Protein AF-A0A368H1L4-F1 (afdb_monomer)

Mean predicted aligned error: 6.04 Å

InterPro domains:
  IPR000242 Tyrosine-specific protein phosphatase, PTPase domain [PF00102] (6-115)
  IPR000242 Tyrosine-specific protein phosphatase, PTPase domain [PR00700] (16-33)
  IPR000242 Tyrosine-specific protein phosphatase, PTPase domain [PR00700] (54-72)
  IPR000242 Tyrosine-specific protein phosphatase, PTPase domain [PR00700] (85-100)
  IPR000242 Tyrosine-specific protein phosphatase, PTPase domain [PS50055] (1-118)
  IPR000387 Tyrosine-specific protein phosphatases domain [PS50056] (36-109)
  IPR003595 Protein-tyrosine phosphatase, catalytic [SM00404] (17-117)
  IPR016130 Protein-tyrosine phosphatase, active site [PS00383] (57-67)
  IPR029021 Protein-tyrosine phosphatase-like [G3DSA:3.90.190.10] (1-135)
  IPR029021 Protein-tyrosine phosphatase-like [SSF52799] (2-123)
  IPR052782 Oocyte-to-zygote transition regulator [PTHR46163] (8-143)

pLDDT: mean 87.75, std 12.62, range [34.53, 98.38]

Solvent-accessible surface area (backbone atoms only — not comparable to full-atom values): 9274 Å² total; per-residue (Å²): 91,76,46,80,44,79,44,67,53,88,97,47,93,66,68,47,82,44,79,46,77,48,82,81,80,62,50,96,72,80,72,59,98,58,30,64,64,59,55,54,50,52,53,54,57,62,75,67,55,80,91,70,76,84,84,89,74,70,59,89,89,49,20,47,71,31,35,31,54,52,51,38,51,54,48,51,55,31,54,79,68,75,41,88,83,57,67,67,61,52,48,50,55,47,31,76,78,36,73,64,37,43,74,48,67,71,48,54,52,47,31,52,51,26,51,48,49,48,47,48,74,75,41,54,78,84,45,42,66,67,54,46,53,52,52,53,54,49,53,50,50,56,67,73,44,71,76,71,69,80,80,126

Radius of gyration: 17.57 Å; Cα contacts (8 Å, |Δi|>4): 132; chains: 1; bounding box: 38×34×57 Å

Organism: Ancylostoma caninum (NCBI:txid29170)

Secondary structure (DSSP, 8-state):
-EEEEEE--TT-S--EEEEEE----S-SSS--S-THHHHHHHHHHHHT-SS--SPP---SSSSSHHHHHHHHHHHHHHHHTT----HHHHHHHHHHHSTTSS-SHHHHHHHHHHHHHHHHHH-TTTTHHHHHHHHHHHHHHHHH--------

Foldseek 3Di:
DKDWDWADDPPDPDIDIDIDDDDPPADPFAGDPALVSLVVVVVVCVVPPPPPPDDDDADPVCAAPVLLSVLLNVQVVCVVVVHDDDSVVSSVVSCVVPPCRNVDPSSVVNSVRNNLNVCCVPPVPPCVVVSVVVSVVVVVVCVVPPVPGPDD

Structure (mmCIF, N/CA/C/O backbone):
data_AF-A0A368H1L4-F1
#
_entry.id   AF-A0A368H1L4-F1
#
loop_
_atom_site.group_PDB
_atom_site.id
_atom_site.type_symbol
_atom_site.label_atom_id
_atom_site.label_alt_id
_atom_site.label_comp_id
_atom_site.label_asym_id
_atom_site.label_entity_id
_atom_site.label_seq_id
_atom_site.pdbx_PDB_ins_code
_atom_site.Cartn_x
_atom_site.Cartn_y
_atom_site.Cartn_z
_atom_site.occupancy
_atom_site.B_iso_or_equiv
_atom_site.auth_seq_id
_atom_site.auth_comp_id
_atom_site.auth_asym_id
_atom_site.auth_atom_id
_atom_site.pdbx_PDB_model_num
ATOM 1 N N . MET A 1 1 ? 14.457 8.295 -3.040 1.00 86.31 1 MET A N 1
ATOM 2 C CA . MET A 1 1 ? 15.176 8.843 -4.209 1.00 86.31 1 MET A CA 1
ATOM 3 C C . MET A 1 1 ? 14.358 8.592 -5.476 1.00 86.31 1 MET A C 1
ATOM 5 O O . MET A 1 1 ? 13.477 7.739 -5.431 1.00 86.31 1 MET A O 1
ATOM 9 N N . ILE A 1 2 ? 14.567 9.353 -6.552 1.00 90.12 2 ILE A N 1
ATOM 10 C CA . ILE A 1 2 ? 13.979 9.082 -7.877 1.00 90.12 2 ILE A CA 1
ATOM 11 C C . ILE A 1 2 ? 15.143 8.998 -8.858 1.00 90.12 2 ILE A C 1
ATOM 13 O O . ILE A 1 2 ? 16.016 9.860 -8.809 1.00 90.12 2 ILE A O 1
ATOM 17 N N . TYR A 1 3 ? 15.135 7.984 -9.712 1.00 92.69 3 TYR A N 1
ATOM 18 C CA . TYR A 1 3 ? 16.099 7.798 -10.786 1.00 92.69 3 TYR A CA 1
ATOM 19 C C . TYR A 1 3 ? 15.348 7.705 -12.112 1.00 92.69 3 TYR A C 1
ATOM 21 O O . TYR A 1 3 ? 14.257 7.132 -12.168 1.00 92.69 3 TYR A O 1
ATOM 29 N N . THR A 1 4 ? 15.942 8.250 -13.166 1.00 92.62 4 THR A N 1
ATOM 30 C CA . THR A 1 4 ? 15.493 8.054 -14.544 1.00 92.62 4 THR A CA 1
ATOM 31 C C . THR A 1 4 ? 16.543 7.199 -15.230 1.00 92.62 4 THR A C 1
ATOM 33 O O . THR A 1 4 ? 17.720 7.547 -15.210 1.00 92.62 4 THR A O 1
ATOM 36 N N . ILE A 1 5 ? 16.120 6.063 -15.768 1.00 93.06 5 ILE A N 1
ATOM 37 C CA . ILE A 1 5 ? 16.978 5.077 -16.417 1.00 93.06 5 ILE A CA 1
ATOM 38 C C . ILE A 1 5 ? 16.527 4.998 -17.868 1.00 93.06 5 ILE A C 1
ATOM 40 O O . ILE A 1 5 ? 15.356 4.744 -18.131 1.00 93.06 5 ILE A O 1
ATOM 44 N N . GLU A 1 6 ? 17.439 5.220 -18.802 1.00 93.31 6 GLU A N 1
ATOM 45 C CA . GLU A 1 6 ? 17.191 4.966 -20.216 1.00 93.31 6 GLU A CA 1
ATOM 46 C C . GLU A 1 6 ? 17.692 3.562 -20.557 1.00 93.31 6 GLU A C 1
ATOM 48 O O . GLU A 1 6 ? 18.854 3.229 -20.329 1.00 93.31 6 GLU A O 1
ATOM 53 N N . LEU A 1 7 ? 16.790 2.719 -21.049 1.00 90.88 7 LEU A N 1
ATOM 54 C CA . LEU A 1 7 ? 17.084 1.368 -21.500 1.00 90.88 7 LEU A CA 1
ATOM 55 C C . LEU A 1 7 ? 17.175 1.376 -23.022 1.00 90.88 7 LEU A C 1
ATOM 57 O O . LEU A 1 7 ? 16.195 1.690 -23.697 1.00 90.88 7 LEU A O 1
ATOM 61 N N . VAL A 1 8 ? 18.330 0.992 -23.555 1.00 92.38 8 VAL A N 1
ATOM 62 C CA . VAL A 1 8 ? 18.566 0.860 -24.997 1.00 92.38 8 VAL A CA 1
ATOM 63 C C . VAL A 1 8 ? 18.736 -0.629 -25.303 1.00 92.38 8 VAL A C 1
ATOM 65 O O . VAL A 1 8 ? 19.772 -1.195 -24.955 1.00 92.38 8 VAL A O 1
ATOM 68 N N . PRO A 1 9 ? 17.719 -1.301 -25.874 1.00 87.50 9 PRO A N 1
ATOM 69 C CA . PRO A 1 9 ? 17.836 -2.705 -26.246 1.00 87.50 9 PRO A CA 1
ATOM 70 C C . PRO A 1 9 ? 18.910 -2.891 -27.320 1.00 87.50 9 PRO A C 1
ATOM 72 O O . PRO A 1 9 ? 18.995 -2.098 -28.260 1.00 87.50 9 PRO A O 1
ATOM 75 N N . GLU A 1 10 ? 19.707 -3.954 -27.209 1.00 90.44 10 GLU A N 1
ATOM 76 C CA . GLU A 1 10 ? 20.707 -4.275 -28.229 1.00 90.44 10 GLU A CA 1
ATOM 77 C C . GLU A 1 10 ? 20.052 -4.435 -29.608 1.00 90.44 10 GLU A C 1
ATOM 79 O O . GLU A 1 10 ? 19.020 -5.090 -29.758 1.00 90.44 10 GLU A O 1
ATOM 84 N N . GLY A 1 11 ? 20.650 -3.805 -30.623 1.00 86.00 11 GLY A N 1
ATOM 85 C CA . GLY A 1 11 ? 20.167 -3.869 -32.005 1.00 86.00 11 GLY A CA 1
ATOM 86 C C . GLY A 1 11 ? 18.899 -3.058 -32.298 1.00 86.00 11 GLY A C 1
ATOM 87 O O . GLY A 1 11 ? 18.357 -3.186 -33.394 1.00 86.00 11 GLY A O 1
ATOM 88 N N . CYS A 1 12 ? 18.424 -2.221 -31.368 1.00 80.06 12 CYS A N 1
ATOM 89 C CA . CYS A 1 12 ? 17.212 -1.422 -31.542 1.00 80.06 12 CYS A CA 1
ATOM 90 C C . CYS A 1 12 ? 17.506 0.080 -31.395 1.00 80.06 12 CYS A C 1
ATOM 92 O O . CYS A 1 12 ? 18.208 0.495 -30.477 1.00 80.06 12 CYS A O 1
ATOM 94 N N . SER A 1 13 ? 16.945 0.916 -32.276 1.00 81.44 13 SER A N 1
ATOM 95 C CA . SER A 1 13 ? 17.087 2.382 -32.197 1.00 81.44 13 SER A CA 1
ATOM 96 C C . SER A 1 13 ? 16.143 3.033 -31.181 1.00 81.44 13 SER A C 1
ATOM 98 O O . SER A 1 13 ? 16.311 4.203 -30.850 1.00 81.44 13 SER A O 1
ATOM 100 N N . ASN A 1 14 ? 15.133 2.297 -30.709 1.00 85.69 14 ASN A N 1
ATOM 101 C CA . ASN A 1 14 ? 14.137 2.810 -29.774 1.00 85.69 14 ASN A CA 1
ATOM 102 C C . ASN A 1 14 ? 14.590 2.570 -28.332 1.00 85.69 14 ASN A C 1
ATOM 104 O O . ASN A 1 14 ? 14.758 1.422 -27.916 1.00 85.69 14 ASN A O 1
ATOM 108 N N . SER A 1 15 ? 14.732 3.646 -27.560 1.00 88.69 15 SER A N 1
ATOM 109 C CA . SER A 1 15 ? 14.990 3.574 -26.125 1.00 88.69 15 SER A CA 1
ATOM 110 C C . SER A 1 15 ? 13.692 3.605 -25.313 1.00 88.69 15 SER A C 1
ATOM 112 O O . SER A 1 15 ? 12.666 4.140 -25.737 1.00 88.69 15 SER A O 1
ATOM 114 N N . HIS A 1 16 ? 13.732 2.998 -24.127 1.00 88.12 16 HIS A N 1
ATOM 115 C CA . HIS A 1 16 ? 12.647 3.032 -23.153 1.00 88.12 16 HIS A CA 1
ATOM 116 C C . HIS A 1 16 ? 13.108 3.792 -21.917 1.00 88.12 16 HIS A C 1
ATOM 118 O O . HIS A 1 16 ? 14.090 3.422 -21.276 1.00 88.12 16 HIS A O 1
ATOM 124 N N . VAL A 1 17 ? 12.372 4.832 -21.541 1.00 89.06 17 VAL A N 1
ATOM 125 C CA . VAL A 1 17 ? 12.666 5.599 -20.330 1.00 89.06 17 VAL A CA 1
ATOM 126 C C . VAL A 1 17 ? 11.883 5.016 -19.158 1.00 89.06 17 VAL A C 1
ATOM 128 O O . VAL A 1 17 ? 10.654 5.040 -19.134 1.00 89.06 17 VAL A O 1
ATOM 131 N N . VAL A 1 18 ? 12.598 4.515 -18.154 1.00 89.62 18 VAL A N 1
ATOM 132 C CA . VAL A 1 18 ? 12.038 3.946 -16.928 1.00 89.62 18 VAL A CA 1
ATOM 133 C C . VAL A 1 18 ? 12.304 4.880 -15.756 1.00 89.62 18 VAL A C 1
ATOM 135 O O . VAL A 1 18 ? 13.443 5.224 -15.442 1.00 89.62 18 VAL A O 1
ATOM 138 N N . LYS A 1 19 ? 11.240 5.263 -15.047 1.00 90.44 19 LYS A N 1
ATOM 139 C CA . LYS A 1 19 ? 11.342 6.030 -13.803 1.00 90.44 19 LYS A CA 1
ATOM 140 C C . LYS A 1 19 ? 11.315 5.088 -12.602 1.00 90.44 19 LYS A C 1
ATOM 142 O O . LYS A 1 19 ? 10.301 4.458 -12.313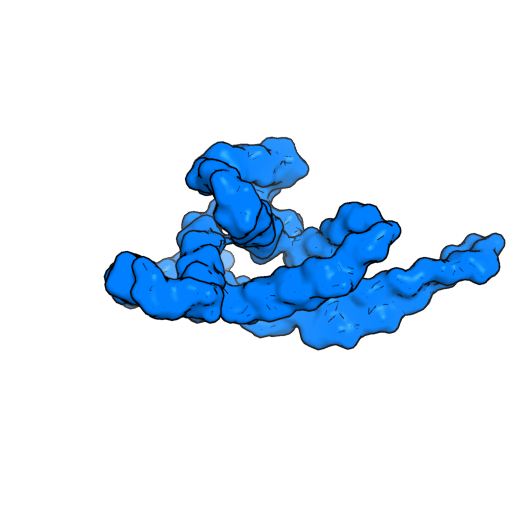 1.00 90.44 19 LYS A O 1
ATOM 147 N N . MET A 1 20 ? 12.417 5.028 -11.862 1.00 91.94 20 MET A N 1
ATOM 148 C CA . MET A 1 20 ? 12.550 4.215 -10.656 1.00 91.94 20 MET A CA 1
ATOM 149 C C . MET A 1 20 ? 12.394 5.083 -9.404 1.00 91.94 20 MET A C 1
ATOM 151 O O . MET A 1 20 ? 13.173 6.005 -9.159 1.00 91.94 20 MET A O 1
ATOM 155 N N . ILE A 1 21 ? 11.402 4.778 -8.564 1.00 92.38 21 ILE A N 1
ATOM 156 C CA . ILE A 1 21 ? 11.168 5.495 -7.304 1.00 92.38 21 ILE A CA 1
ATOM 157 C C . ILE A 1 21 ? 11.576 4.603 -6.132 1.00 92.38 21 ILE A C 1
ATOM 159 O O . ILE A 1 21 ? 10.926 3.607 -5.833 1.00 92.38 21 ILE A O 1
ATOM 163 N N . HIS A 1 22 ? 12.629 5.001 -5.423 1.00 91.75 22 HIS A N 1
ATOM 164 C CA . HIS A 1 22 ? 13.183 4.240 -4.307 1.00 91.75 22 HIS A CA 1
ATOM 165 C C . HIS A 1 22 ? 12.743 4.831 -2.958 1.00 91.75 22 HIS A C 1
ATOM 167 O O . HIS A 1 22 ? 13.101 5.964 -2.607 1.00 91.75 22 HIS A O 1
ATOM 173 N N . MET A 1 23 ? 11.976 4.061 -2.181 1.00 90.75 23 MET A N 1
ATOM 174 C CA . MET A 1 23 ? 11.649 4.369 -0.786 1.00 90.75 23 MET A CA 1
ATOM 175 C C . MET A 1 23 ? 12.713 3.786 0.153 1.00 90.75 23 MET A C 1
ATOM 177 O O . MET A 1 23 ? 12.708 2.597 0.438 1.00 90.75 23 MET A O 1
ATOM 181 N N . THR A 1 24 ? 13.585 4.649 0.671 1.00 89.69 24 THR A N 1
ATOM 182 C CA . THR A 1 24 ? 14.738 4.276 1.513 1.00 89.69 24 THR A CA 1
ATOM 183 C C . THR A 1 24 ? 14.426 4.216 3.009 1.00 89.69 24 THR A C 1
ATOM 185 O O . THR A 1 24 ? 15.216 3.697 3.782 1.00 89.69 24 THR A O 1
ATOM 188 N N . AS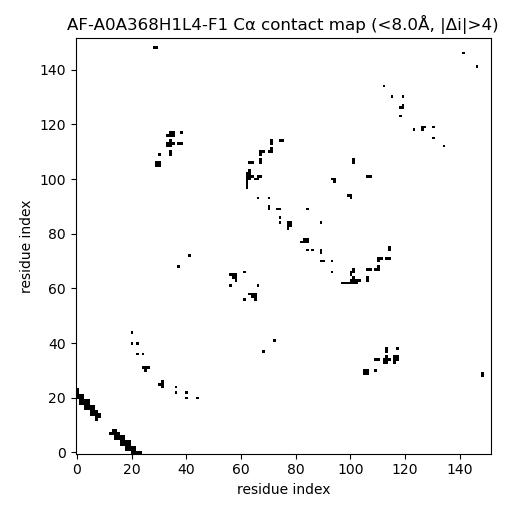N A 1 25 ? 13.281 4.754 3.439 1.00 86.31 25 ASN A N 1
ATOM 189 C CA . ASN A 1 25 ? 12.982 4.975 4.861 1.00 86.31 25 ASN A CA 1
ATOM 190 C C . ASN A 1 25 ? 12.005 3.931 5.431 1.00 86.31 25 ASN A C 1
ATOM 192 O O . ASN A 1 25 ? 11.320 4.202 6.418 1.00 86.31 25 ASN A O 1
ATOM 196 N N . TRP A 1 26 ? 11.867 2.773 4.778 1.00 90.25 26 TRP A N 1
ATOM 197 C CA . TRP A 1 26 ? 11.150 1.647 5.373 1.00 90.25 26 TRP A CA 1
ATOM 198 C C . TRP A 1 26 ? 12.134 0.863 6.248 1.00 90.25 26 TRP A C 1
ATOM 200 O O . TRP A 1 26 ? 13.127 0.386 5.704 1.00 90.25 26 TRP A O 1
ATOM 210 N N . PRO A 1 27 ? 11.886 0.710 7.560 1.00 88.25 27 PRO A N 1
ATOM 211 C CA . PRO A 1 27 ? 12.828 0.042 8.452 1.00 88.25 27 PRO A CA 1
ATOM 212 C C . PRO A 1 27 ? 13.021 -1.433 8.082 1.00 88.25 27 PRO A C 1
ATOM 214 O O . PRO A 1 27 ? 12.082 -2.110 7.658 1.00 88.25 27 PRO A O 1
ATOM 217 N N . ASP A 1 28 ? 14.230 -1.955 8.280 1.00 76.31 28 ASP A N 1
ATOM 218 C CA . ASP A 1 28 ? 14.532 -3.372 8.033 1.00 76.31 28 ASP A CA 1
ATOM 219 C C . ASP A 1 28 ? 13.636 -4.298 8.843 1.00 76.31 28 ASP A C 1
ATOM 221 O O . ASP A 1 28 ? 13.102 -5.277 8.322 1.00 76.31 28 ASP A O 1
ATOM 225 N N . ARG A 1 29 ? 13.387 -3.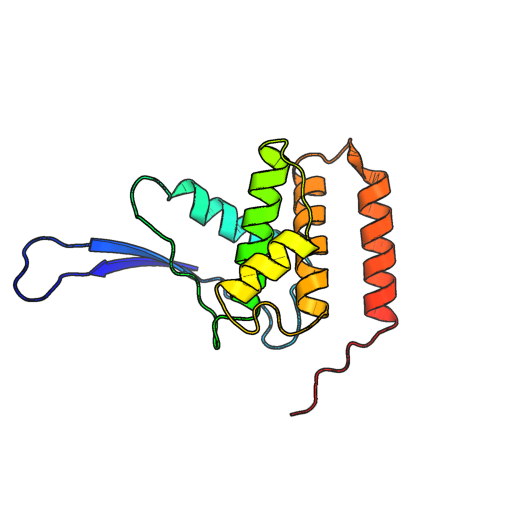897 10.088 1.00 78.38 29 ARG A N 1
ATOM 226 C CA . ARG A 1 29 ? 12.542 -4.587 11.047 1.00 78.38 29 ARG A CA 1
ATOM 227 C C . ARG A 1 29 ? 11.279 -3.773 11.328 1.00 78.38 29 ARG A C 1
ATOM 229 O O . ARG A 1 29 ? 11.353 -2.614 11.730 1.00 78.38 29 ARG A O 1
ATOM 236 N N . GLY A 1 30 ? 10.115 -4.390 11.132 1.00 84.75 30 GLY A N 1
ATOM 237 C CA . GLY A 1 30 ? 8.810 -3.791 11.424 1.00 84.75 30 GLY A CA 1
ATOM 238 C C . GLY A 1 30 ? 8.266 -2.847 10.345 1.00 84.75 30 GLY A C 1
ATOM 239 O O . GLY A 1 30 ? 8.433 -3.057 9.138 1.00 84.75 30 GLY A O 1
ATOM 240 N N . VAL A 1 31 ? 7.537 -1.824 10.794 1.00 89.69 31 VAL A N 1
ATOM 241 C CA . VAL A 1 31 ? 6.767 -0.911 9.937 1.00 89.69 31 VAL A CA 1
ATOM 242 C C . VAL A 1 31 ? 7.076 0.553 10.257 1.00 89.69 31 VAL A C 1
ATOM 244 O O . VAL A 1 31 ? 7.442 0.870 11.389 1.00 89.69 31 VAL A O 1
ATOM 247 N N . PRO A 1 32 ? 6.934 1.476 9.288 1.00 89.62 32 PRO A N 1
ATOM 248 C CA . PRO A 1 32 ? 7.035 2.905 9.560 1.00 89.62 32 PRO A CA 1
ATOM 249 C C . PRO A 1 32 ? 6.028 3.366 10.625 1.00 89.62 32 PRO A C 1
ATOM 251 O O . PRO A 1 32 ? 4.901 2.885 10.677 1.00 89.62 32 PRO A O 1
ATOM 254 N N . GLN A 1 33 ? 6.388 4.385 11.410 1.00 85.06 33 GLN A N 1
ATOM 255 C CA . GLN A 1 33 ? 5.489 4.969 12.422 1.00 85.06 33 GLN A CA 1
ATOM 256 C C . GLN A 1 33 ? 4.252 5.672 11.834 1.00 85.06 33 GLN A C 1
ATOM 258 O O . GLN A 1 33 ? 3.283 5.919 12.541 1.00 85.06 33 GLN A O 1
ATOM 263 N N . SER A 1 34 ? 4.292 6.050 10.552 1.00 86.38 34 SER A N 1
ATOM 264 C CA . SER A 1 34 ? 3.152 6.660 9.859 1.00 86.38 34 SER A CA 1
ATOM 265 C C . SER A 1 34 ? 3.123 6.236 8.397 1.00 86.38 34 SER A C 1
ATOM 267 O O . SER A 1 34 ? 4.176 6.047 7.776 1.00 86.38 34 SER A O 1
ATOM 269 N N . GLY A 1 35 ? 1.928 6.186 7.815 1.00 87.44 35 GLY A N 1
ATOM 270 C CA . GLY A 1 35 ? 1.732 5.886 6.397 1.00 87.44 35 GLY A CA 1
ATOM 271 C C . GLY A 1 35 ? 2.203 7.002 5.465 1.00 87.44 35 GLY A C 1
ATOM 272 O O . GLY A 1 35 ? 2.345 6.788 4.263 1.00 87.44 35 GLY A O 1
ATOM 273 N N . ARG A 1 36 ? 2.506 8.200 5.986 1.00 87.00 36 ARG A N 1
ATOM 274 C CA . ARG A 1 36 ? 2.831 9.411 5.201 1.00 87.00 36 ARG A CA 1
ATOM 275 C C . ARG A 1 36 ? 3.893 9.199 4.117 1.00 87.00 36 ARG A C 1
ATOM 277 O O . ARG A 1 36 ? 3.796 9.802 3.047 1.00 87.00 36 ARG A O 1
ATOM 284 N N . HIS A 1 37 ? 4.900 8.363 4.372 1.00 86.25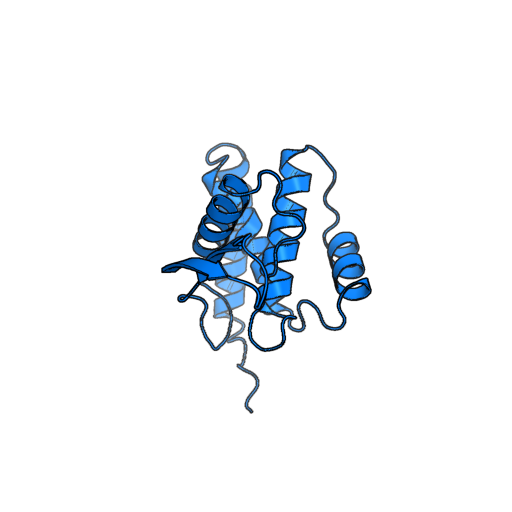 37 HIS A N 1
ATOM 285 C CA . HIS A 1 37 ? 5.930 8.043 3.379 1.00 86.25 37 HIS A CA 1
ATOM 286 C C . HIS A 1 37 ? 5.381 7.213 2.215 1.00 86.25 37 HIS A C 1
ATOM 288 O O . HIS A 1 37 ? 5.647 7.547 1.060 1.00 86.25 37 HIS A O 1
ATOM 294 N N . VAL A 1 38 ? 4.547 6.213 2.504 1.00 88.94 38 VAL A N 1
ATOM 295 C CA . VAL A 1 38 ? 3.842 5.418 1.488 1.00 88.94 38 VAL A CA 1
ATOM 296 C C . VAL A 1 38 ? 2.913 6.308 0.667 1.00 88.94 38 VAL A C 1
ATOM 298 O O . VAL A 1 38 ? 2.916 6.255 -0.557 1.00 88.94 38 VAL A O 1
ATOM 301 N N . LEU A 1 39 ? 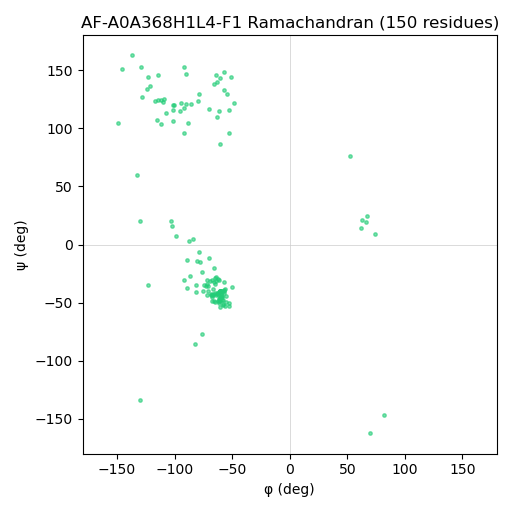2.190 7.225 1.311 1.00 87.12 39 LEU A N 1
ATOM 302 C CA . LEU A 1 39 ? 1.300 8.158 0.610 1.00 87.12 39 LEU A CA 1
ATOM 303 C C . LEU A 1 39 ? 2.060 9.115 -0.321 1.00 87.12 39 LEU A C 1
ATOM 305 O O . LEU A 1 39 ? 1.540 9.549 -1.349 1.00 87.12 39 LEU A O 1
ATOM 309 N N . ARG A 1 40 ? 3.299 9.476 0.031 1.00 88.00 40 ARG A N 1
ATOM 310 C CA . ARG A 1 40 ? 4.183 10.272 -0.831 1.00 88.00 40 ARG A CA 1
ATOM 311 C C . ARG A 1 40 ? 4.667 9.465 -2.033 1.00 88.00 40 ARG A C 1
ATOM 313 O O . ARG A 1 40 ? 4.733 10.022 -3.123 1.00 88.00 40 ARG A O 1
ATOM 320 N N . LEU A 1 41 ? 4.985 8.186 -1.834 1.00 89.31 41 LEU A N 1
ATOM 321 C CA . LEU A 1 41 ? 5.334 7.259 -2.909 1.00 89.31 41 LEU A CA 1
ATOM 322 C C . LEU A 1 41 ? 4.164 7.112 -3.891 1.00 89.31 41 LEU A C 1
ATOM 324 O O . LEU A 1 41 ? 4.335 7.398 -5.071 1.00 89.31 41 LEU A O 1
ATOM 328 N N . LEU A 1 42 ? 2.968 6.772 -3.399 1.00 89.06 42 LEU A N 1
ATOM 329 C CA . LEU A 1 42 ? 1.778 6.572 -4.233 1.00 89.06 42 LEU A CA 1
ATOM 330 C C . LEU A 1 42 ? 1.407 7.820 -5.042 1.00 89.06 42 LEU A C 1
ATOM 332 O O . LEU A 1 42 ? 1.091 7.711 -6.221 1.00 89.06 42 LEU A O 1
ATOM 336 N N . ARG A 1 43 ? 1.517 9.021 -4.456 1.00 86.88 43 ARG A N 1
ATOM 337 C CA . ARG A 1 43 ? 1.293 10.273 -5.201 1.00 86.88 43 ARG A CA 1
ATOM 338 C C . ARG A 1 43 ? 2.236 10.441 -6.391 1.00 86.88 43 ARG A C 1
ATOM 340 O O . ARG A 1 43 ? 1.791 10.900 -7.433 1.00 86.88 43 ARG A O 1
ATOM 347 N N . LYS A 1 44 ? 3.512 10.078 -6.237 1.00 84.88 44 LYS A N 1
ATOM 348 C CA . LYS A 1 44 ? 4.494 10.153 -7.330 1.00 84.88 44 LYS A CA 1
ATOM 349 C C . LYS A 1 44 ? 4.183 9.129 -8.418 1.00 84.88 44 LYS A C 1
ATOM 351 O O . LYS A 1 44 ? 4.167 9.475 -9.586 1.00 84.88 44 LYS A O 1
ATOM 356 N N . VAL A 1 45 ? 3.849 7.906 -8.014 1.00 82.94 45 VAL A N 1
ATOM 357 C CA . VAL A 1 45 ? 3.475 6.823 -8.934 1.00 82.94 45 VAL A CA 1
ATOM 358 C C . VAL A 1 45 ? 2.230 7.176 -9.762 1.00 82.94 45 VAL A C 1
ATOM 360 O O . VAL A 1 45 ? 2.182 6.876 -10.947 1.00 82.94 45 VAL A O 1
ATOM 363 N N . VAL A 1 46 ? 1.219 7.817 -9.161 1.00 77.12 46 VAL A N 1
ATOM 364 C CA . VAL A 1 46 ? -0.019 8.202 -9.866 1.00 77.12 46 VAL A CA 1
ATOM 365 C C . VAL A 1 46 ? 0.183 9.395 -10.804 1.00 77.12 46 VAL A C 1
ATOM 367 O O . VAL A 1 46 ? -0.447 9.434 -11.855 1.00 77.12 46 VAL A O 1
ATOM 370 N N . ALA A 1 47 ? 1.044 10.353 -10.454 1.00 72.75 47 ALA A N 1
ATOM 371 C CA . ALA A 1 47 ? 1.314 11.512 -11.309 1.00 72.75 47 ALA A CA 1
ATOM 372 C C . ALA A 1 47 ? 1.960 11.124 -12.652 1.00 72.75 47 ALA A C 1
ATOM 374 O O . ALA A 1 47 ? 1.746 11.799 -13.650 1.00 72.75 47 ALA A O 1
ATOM 375 N N . ASP A 1 48 ? 2.701 10.016 -12.673 1.00 68.81 48 ASP A N 1
ATOM 376 C CA . ASP A 1 48 ? 3.503 9.570 -13.815 1.00 68.81 48 ASP A CA 1
ATOM 377 C C . ASP A 1 48 ? 2.845 8.423 -14.611 1.00 68.81 48 ASP A C 1
ATOM 379 O O . ASP A 1 48 ? 3.514 7.722 -15.362 1.00 68.81 48 ASP A O 1
ATOM 383 N N . LYS A 1 49 ? 1.542 8.176 -14.416 1.00 66.44 49 LYS A N 1
ATOM 384 C CA . LYS A 1 49 ? 0.874 6.930 -14.840 1.00 66.44 49 LYS A CA 1
ATOM 385 C C . LYS A 1 49 ? 0.329 6.903 -16.276 1.00 66.44 49 LYS A C 1
ATOM 387 O O . LYS A 1 49 ? -0.334 5.927 -16.622 1.00 66.44 49 LYS A O 1
ATOM 392 N N . LEU A 1 50 ? 0.534 7.944 -17.082 1.00 58.31 50 LEU A N 1
ATOM 393 C CA . LEU A 1 50 ? -0.006 7.992 -18.446 1.00 58.31 50 LEU A CA 1
ATOM 394 C C . LEU A 1 50 ? 0.740 6.978 -19.340 1.00 58.31 50 LEU A C 1
ATOM 396 O O . LEU A 1 50 ? 1.949 7.068 -19.511 1.00 58.31 50 LEU A O 1
ATOM 400 N N . ASP A 1 51 ? 0.001 5.982 -19.840 1.00 62.41 51 ASP A N 1
ATOM 401 C CA . ASP A 1 51 ? 0.350 5.049 -20.930 1.00 62.41 51 ASP A CA 1
ATOM 402 C C . ASP A 1 51 ? 1.556 4.095 -20.762 1.00 62.41 51 ASP A C 1
ATOM 404 O O . ASP A 1 51 ? 2.048 3.535 -21.737 1.00 62.41 51 ASP A O 1
ATOM 408 N N . CYS A 1 52 ? 2.001 3.809 -19.531 1.00 69.38 52 CYS A N 1
ATOM 409 C CA . CYS A 1 52 ? 3.216 3.003 -19.281 1.00 69.38 52 CYS A CA 1
ATOM 410 C C . CYS A 1 52 ? 2.991 1.504 -18.952 1.00 69.38 52 CYS A C 1
ATOM 412 O O . CYS A 1 52 ? 3.932 0.814 -18.563 1.00 69.38 52 CYS A O 1
ATOM 414 N N . GLY A 1 53 ? 1.764 0.979 -19.049 1.00 82.31 53 GLY A N 1
ATOM 415 C CA . GLY A 1 53 ? 1.459 -0.407 -18.653 1.00 82.31 53 GLY A CA 1
ATOM 416 C C . GLY A 1 53 ? 1.525 -0.666 -17.129 1.00 82.31 53 GLY A C 1
ATOM 417 O O . GLY A 1 53 ? 1.415 0.269 -16.328 1.00 82.31 53 GLY A O 1
ATOM 418 N N . PRO A 1 54 ? 1.619 -1.937 -16.681 1.00 88.19 54 PRO A N 1
ATOM 419 C CA . PRO A 1 54 ? 1.666 -2.285 -15.259 1.00 88.19 54 PRO A CA 1
ATOM 420 C C . PRO A 1 54 ? 2.932 -1.773 -14.557 1.00 88.19 54 PRO A C 1
ATOM 422 O O . PRO A 1 54 ? 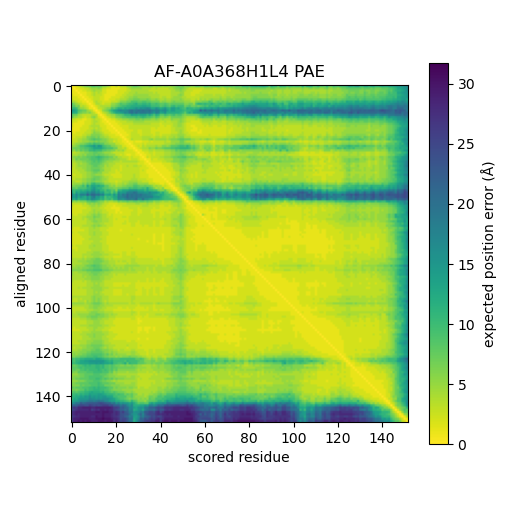4.042 -1.913 -15.059 1.00 88.19 54 PRO A O 1
ATOM 425 N N . ILE A 1 55 ? 2.780 -1.248 -13.339 1.00 90.62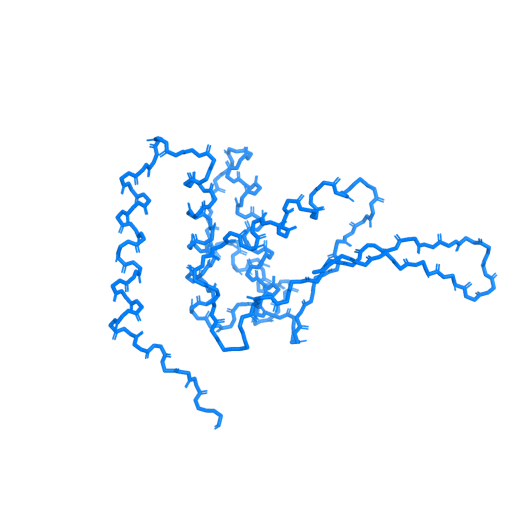 55 ILE A N 1
ATOM 426 C CA . ILE A 1 55 ? 3.916 -0.805 -12.518 1.00 90.62 55 ILE A CA 1
ATOM 427 C C . ILE A 1 55 ? 4.586 -2.006 -11.857 1.00 90.62 55 ILE A C 1
ATOM 429 O O . ILE A 1 55 ? 3.936 -2.776 -11.146 1.00 90.62 55 ILE A O 1
ATOM 433 N N . VAL A 1 56 ? 5.907 -2.095 -11.997 1.00 92.44 56 VAL A N 1
ATOM 434 C CA . VAL A 1 56 ? 6.724 -3.045 -11.240 1.00 92.44 56 VAL A CA 1
ATOM 435 C C . VAL A 1 56 ? 6.973 -2.499 -9.834 1.00 92.44 56 VAL A C 1
ATOM 437 O O . VAL A 1 56 ? 7.514 -1.409 -9.655 1.00 92.44 56 VAL A O 1
ATOM 440 N N . MET A 1 57 ? 6.592 -3.272 -8.817 1.00 93.25 57 MET A N 1
ATOM 441 C CA . MET A 1 57 ? 6.843 -2.955 -7.413 1.00 93.25 57 MET A CA 1
ATOM 442 C C . MET A 1 57 ? 7.502 -4.141 -6.723 1.00 93.25 57 MET A C 1
ATOM 444 O O . MET A 1 57 ? 6.967 -5.246 -6.734 1.00 93.25 57 MET A O 1
ATOM 448 N N . HIS A 1 58 ? 8.634 -3.910 -6.064 1.00 95.50 58 HIS A N 1
ATOM 449 C CA . HIS A 1 58 ? 9.367 -4.968 -5.378 1.00 95.50 58 HIS A CA 1
ATOM 450 C C . HIS A 1 58 ? 9.877 -4.521 -4.002 1.00 95.50 58 HIS A C 1
ATOM 452 O O . HIS A 1 58 ? 9.929 -3.336 -3.674 1.00 95.50 58 HIS A O 1
ATOM 458 N N . CYS A 1 59 ? 10.240 -5.511 -3.191 1.00 92.94 59 CYS A N 1
ATOM 459 C CA . CYS A 1 59 ? 11.055 -5.343 -1.994 1.00 92.94 59 CYS A CA 1
ATOM 460 C C . CYS A 1 59 ? 12.191 -6.377 -2.059 1.00 92.94 59 CYS A C 1
ATOM 462 O O . CYS A 1 59 ? 12.786 -6.518 -3.122 1.00 92.94 59 CYS A O 1
ATOM 464 N N . SER A 1 60 ? 12.478 -7.114 -0.982 1.00 93.06 60 SER A N 1
ATOM 465 C CA . SER A 1 60 ? 13.339 -8.306 -1.054 1.00 93.06 60 SER A CA 1
ATOM 466 C C . SER A 1 60 ? 12.569 -9.496 -1.659 1.00 93.06 60 SER A C 1
ATOM 468 O O . SER A 1 60 ? 12.659 -9.738 -2.854 1.00 93.06 60 SER A O 1
ATOM 470 N N . ALA A 1 61 ? 11.687 -10.156 -0.897 1.00 93.69 61 ALA A N 1
ATOM 471 C CA . ALA A 1 61 ? 10.877 -11.283 -1.397 1.00 93.69 61 ALA A CA 1
ATOM 472 C C . ALA A 1 61 ? 9.640 -10.884 -2.243 1.00 93.69 61 ALA A C 1
ATOM 474 O O . ALA A 1 61 ? 8.923 -11.733 -2.775 1.00 93.69 61 ALA A O 1
ATOM 475 N N . GLY A 1 62 ? 9.331 -9.587 -2.332 1.00 95.94 62 GLY A N 1
ATOM 476 C CA . GLY A 1 62 ? 8.185 -9.079 -3.099 1.00 95.94 62 GLY A CA 1
ATOM 477 C C . GLY A 1 62 ? 6.804 -9.464 -2.547 1.00 95.94 62 GLY A C 1
ATOM 478 O O . GLY A 1 62 ? 5.853 -9.522 -3.320 1.00 95.94 62 GLY A O 1
ATOM 479 N N . ILE A 1 63 ? 6.684 -9.752 -1.243 1.00 97.12 63 ILE A N 1
ATOM 480 C CA . ILE A 1 63 ? 5.412 -10.162 -0.606 1.00 97.12 63 ILE A CA 1
ATOM 481 C C . ILE A 1 63 ? 4.982 -9.266 0.567 1.00 97.12 63 ILE A C 1
ATOM 483 O O . ILE A 1 63 ? 3.795 -9.012 0.744 1.00 97.12 63 ILE A O 1
ATOM 487 N N . GLY A 1 64 ? 5.928 -8.744 1.357 1.00 95.94 64 GLY A N 1
ATOM 488 C CA . GLY A 1 64 ? 5.638 -7.952 2.560 1.00 95.94 64 GLY A CA 1
ATOM 489 C C . GLY A 1 64 ? 5.337 -6.487 2.250 1.00 95.94 64 GLY A C 1
ATOM 490 O O . GLY A 1 64 ? 4.183 -6.105 2.069 1.00 95.94 64 GLY A O 1
ATOM 491 N N . ARG A 1 65 ? 6.392 -5.662 2.151 1.00 95.56 65 ARG A N 1
ATOM 492 C CA . ARG A 1 65 ? 6.283 -4.214 1.870 1.00 95.56 65 ARG A CA 1
ATOM 493 C C . ARG A 1 65 ? 5.538 -3.947 0.556 1.00 95.56 65 ARG A C 1
ATOM 495 O O . ARG A 1 65 ? 4.676 -3.076 0.508 1.00 95.56 65 ARG A O 1
ATOM 502 N N . THR A 1 66 ? 5.831 -4.746 -0.474 1.00 96.38 66 THR A N 1
ATOM 503 C CA . THR A 1 66 ? 5.128 -4.725 -1.766 1.00 96.38 66 THR A CA 1
ATOM 504 C C . THR A 1 66 ? 3.624 -4.932 -1.591 1.00 96.38 66 THR A C 1
ATOM 506 O O . THR A 1 66 ? 2.841 -4.093 -2.030 1.00 96.38 66 THR A O 1
ATOM 509 N N . GLY A 1 67 ? 3.216 -5.998 -0.892 1.00 97.25 67 GLY A N 1
ATOM 510 C CA . GLY A 1 67 ? 1.805 -6.304 -0.658 1.00 97.25 67 GLY A CA 1
ATOM 511 C C . GLY A 1 67 ? 1.081 -5.183 0.087 1.00 97.25 67 GLY A C 1
ATOM 512 O O . GLY A 1 67 ? -0.008 -4.785 -0.322 1.00 97.25 67 GLY A O 1
ATOM 513 N N . CYS A 1 68 ? 1.711 -4.602 1.116 1.00 96.81 68 CYS A N 1
ATOM 514 C CA . CYS A 1 68 ? 1.147 -3.463 1.845 1.00 96.81 68 CYS A CA 1
ATOM 515 C C . CYS A 1 68 ? 0.865 -2.274 0.932 1.00 96.81 68 CYS A C 1
ATOM 517 O O . CYS A 1 68 ? -0.239 -1.738 0.945 1.00 96.81 68 CYS A O 1
ATOM 519 N N . ILE A 1 69 ? 1.856 -1.842 0.149 1.00 96.00 69 ILE A N 1
ATOM 520 C CA . ILE A 1 69 ? 1.722 -0.645 -0.687 1.00 96.00 69 ILE A CA 1
ATOM 521 C C . ILE A 1 69 ? 0.648 -0.865 -1.762 1.00 96.00 69 ILE A C 1
ATOM 523 O O . ILE A 1 69 ? -0.176 0.024 -1.977 1.00 96.00 69 ILE A O 1
ATOM 527 N N . ILE A 1 70 ? 0.607 -2.051 -2.382 1.00 96.50 70 ILE A N 1
ATOM 528 C CA . ILE A 1 70 ? -0.428 -2.414 -3.363 1.00 96.50 70 ILE A CA 1
ATOM 529 C C . ILE A 1 70 ? -1.817 -2.400 -2.716 1.00 96.50 70 ILE A C 1
ATOM 531 O O . ILE A 1 70 ? -2.743 -1.799 -3.260 1.00 96.50 70 ILE A O 1
ATOM 535 N N . MET A 1 71 ? -1.975 -3.022 -1.544 1.00 97.81 71 MET A N 1
ATOM 536 C CA . MET A 1 71 ? -3.263 -3.076 -0.851 1.00 97.81 71 MET A CA 1
ATOM 537 C C . MET A 1 71 ? -3.749 -1.679 -0.440 1.00 97.81 71 MET A C 1
ATOM 539 O O . MET A 1 71 ? -4.920 -1.361 -0.646 1.00 97.81 71 MET A O 1
ATOM 543 N N . ILE A 1 72 ? -2.853 -0.820 0.067 1.00 97.12 72 ILE A N 1
ATOM 544 C CA . ILE A 1 72 ? -3.158 0.586 0.382 1.00 97.12 72 ILE A CA 1
ATOM 545 C C . ILE A 1 72 ? -3.648 1.315 -0.875 1.00 97.12 72 ILE A C 1
ATOM 547 O O . ILE A 1 72 ? -4.680 1.980 -0.828 1.00 97.12 72 ILE A O 1
ATOM 551 N N . ASP A 1 73 ? -2.950 1.173 -2.004 1.00 95.31 73 ASP A N 1
ATOM 552 C CA . ASP A 1 73 ? -3.338 1.806 -3.269 1.00 95.31 73 ASP A CA 1
ATOM 553 C C . ASP A 1 73 ? -4.730 1.353 -3.744 1.00 95.31 73 ASP A C 1
ATOM 555 O O . ASP A 1 73 ? -5.568 2.181 -4.105 1.00 95.31 73 ASP A O 1
ATOM 559 N N . VAL A 1 74 ? -5.018 0.048 -3.685 1.00 95.94 74 VAL A N 1
ATOM 560 C CA . VAL A 1 74 ? -6.337 -0.503 -4.044 1.00 95.94 74 VAL A CA 1
ATOM 561 C C . VAL A 1 74 ? -7.439 0.051 -3.139 1.00 95.94 74 VAL A C 1
ATOM 563 O O . VAL A 1 74 ? -8.481 0.475 -3.648 1.00 95.94 74 VAL A O 1
ATOM 566 N N . ILE A 1 75 ? -7.217 0.075 -1.821 1.00 97.62 75 ILE A N 1
ATOM 567 C CA . ILE A 1 75 ? -8.188 0.592 -0.849 1.00 97.62 75 ILE A CA 1
ATOM 568 C C . ILE A 1 75 ? -8.466 2.069 -1.112 1.00 97.62 75 ILE A C 1
ATOM 570 O O . ILE A 1 75 ? -9.627 2.451 -1.248 1.00 97.62 75 ILE A O 1
ATOM 574 N N . LEU A 1 76 ? -7.425 2.897 -1.237 1.00 94.38 76 LEU A N 1
ATOM 575 C CA . LEU A 1 76 ? -7.589 4.328 -1.481 1.00 94.38 76 LEU A CA 1
ATOM 576 C C . LEU A 1 76 ? -8.332 4.577 -2.800 1.00 94.38 76 LEU A C 1
ATOM 578 O O . LEU A 1 76 ? -9.299 5.335 -2.818 1.00 94.38 76 LEU A O 1
ATOM 582 N N . ARG A 1 77 ? -7.969 3.889 -3.889 1.00 92.56 77 ARG A N 1
ATOM 583 C CA . ARG A 1 77 ? -8.687 4.022 -5.168 1.00 92.56 77 ARG A CA 1
ATOM 584 C C . ARG A 1 77 ? -10.167 3.658 -5.056 1.00 92.56 77 ARG A C 1
ATOM 586 O O . ARG A 1 77 ? -10.993 4.356 -5.634 1.00 92.56 77 ARG A O 1
ATOM 593 N N . ARG A 1 78 ? -10.523 2.604 -4.312 1.00 95.81 78 ARG A N 1
ATOM 594 C CA . ARG A 1 78 ? -11.933 2.245 -4.078 1.00 95.81 78 ARG A CA 1
ATOM 595 C C . ARG A 1 78 ? -12.657 3.288 -3.225 1.00 95.81 78 ARG A C 1
ATOM 597 O O . ARG A 1 78 ? -13.711 3.754 -3.651 1.00 95.81 78 ARG A O 1
ATOM 604 N N . LEU A 1 79 ? -12.073 3.698 -2.094 1.00 93.81 79 LEU A N 1
ATOM 605 C CA . LEU A 1 79 ? -12.659 4.699 -1.192 1.00 93.81 79 LEU A CA 1
ATOM 606 C C . LEU A 1 79 ? -12.981 6.004 -1.926 1.00 93.81 79 LEU A C 1
ATOM 608 O O . LEU A 1 79 ? -14.096 6.508 -1.828 1.00 93.81 79 LEU A O 1
ATOM 612 N N . PHE A 1 80 ? -12.024 6.540 -2.688 1.00 89.81 80 PHE A N 1
ATOM 613 C CA . PHE A 1 80 ? -12.197 7.818 -3.388 1.00 89.81 80 PHE A CA 1
ATOM 614 C C . PHE A 1 80 ? -13.027 7.713 -4.669 1.00 89.81 80 PHE A C 1
ATOM 616 O O . PHE A 1 80 ? -13.528 8.726 -5.144 1.00 89.81 80 PHE A O 1
ATOM 623 N N . ALA A 1 81 ? -13.243 6.502 -5.186 1.00 93.94 81 ALA A N 1
ATOM 624 C CA . ALA A 1 81 ? -14.240 6.238 -6.219 1.00 93.94 81 ALA A CA 1
ATOM 625 C C . ALA A 1 81 ? -15.655 6.015 -5.645 1.00 93.94 81 ALA A C 1
ATOM 627 O O . ALA A 1 81 ? -16.551 5.632 -6.394 1.00 93.94 81 ALA A O 1
ATOM 628 N N . GLY A 1 82 ? -15.857 6.178 -4.330 1.00 94.00 82 GLY A N 1
ATOM 629 C CA . GLY A 1 82 ? -17.141 5.920 -3.671 1.00 94.00 82 GLY A CA 1
ATOM 630 C C . GLY A 1 82 ? -17.553 4.445 -3.679 1.00 94.00 82 GLY A C 1
ATOM 631 O O . GLY A 1 82 ? -18.729 4.135 -3.512 1.00 94.00 82 GLY A O 1
ATOM 632 N N . LYS A 1 83 ? -16.606 3.524 -3.898 1.00 96.19 83 LYS A N 1
ATOM 633 C CA . LYS A 1 83 ? -16.864 2.080 -3.946 1.00 96.19 83 LYS A CA 1
ATOM 634 C C . LYS A 1 83 ? -16.708 1.456 -2.557 1.00 96.19 83 LYS A C 1
ATOM 636 O O . LYS A 1 83 ? -15.830 1.880 -1.800 1.00 96.19 83 LYS A O 1
ATOM 641 N N . PRO A 1 84 ? -17.493 0.413 -2.230 1.00 95.00 84 PRO A N 1
ATOM 642 C CA . PRO A 1 84 ? -17.341 -0.300 -0.970 1.00 95.00 84 PRO A CA 1
ATOM 643 C C . PRO A 1 84 ? -15.945 -0.924 -0.851 1.00 95.00 84 PRO A C 1
ATOM 645 O O . PRO A 1 84 ? -15.358 -1.417 -1.825 1.00 95.00 84 PRO A O 1
ATOM 648 N N . VAL A 1 85 ? -15.416 -0.900 0.371 1.00 96.62 85 VAL A N 1
ATOM 649 C CA . VAL A 1 85 ? -14.126 -1.495 0.720 1.00 96.62 85 VAL A CA 1
ATOM 650 C C . VAL A 1 85 ? -14.348 -2.635 1.694 1.00 96.62 85 VAL A C 1
ATOM 652 O O . VAL A 1 85 ? -14.618 -2.413 2.869 1.00 96.62 85 VAL A O 1
ATOM 655 N N . ASP A 1 86 ? -14.174 -3.849 1.187 1.00 97.44 86 ASP A N 1
ATOM 656 C CA . ASP A 1 86 ? -13.985 -5.048 1.989 1.00 97.44 86 ASP A CA 1
ATOM 657 C C . ASP A 1 86 ? -12.486 -5.378 1.994 1.00 97.44 86 ASP A C 1
ATOM 659 O O . ASP A 1 86 ? -11.914 -5.798 0.985 1.00 97.44 86 ASP A O 1
ATOM 663 N N . MET A 1 87 ? -11.821 -5.130 3.124 1.00 96.81 87 MET A N 1
ATOM 664 C CA . MET A 1 87 ? -10.382 -5.380 3.235 1.00 96.81 87 MET A CA 1
ATOM 665 C C . MET A 1 87 ? -10.043 -6.871 3.181 1.00 96.81 87 MET A C 1
ATOM 667 O O . MET A 1 87 ? -8.982 -7.217 2.667 1.00 96.81 87 MET A O 1
ATOM 671 N N . VAL A 1 88 ? -10.930 -7.749 3.659 1.00 97.56 88 VAL A N 1
ATOM 672 C CA . VAL A 1 88 ? -10.709 -9.201 3.655 1.00 97.56 88 VAL A CA 1
ATOM 673 C C . VAL A 1 88 ? -10.805 -9.734 2.229 1.00 97.56 88 VAL A C 1
ATOM 675 O O . VAL A 1 88 ? -9.952 -10.515 1.811 1.00 97.56 88 VAL A O 1
ATOM 678 N N . GLU A 1 89 ? -11.790 -9.278 1.456 1.00 98.12 89 GLU A N 1
ATOM 679 C CA . GLU A 1 89 ? -11.924 -9.615 0.034 1.00 98.12 89 GLU A CA 1
ATOM 680 C C . GLU A 1 89 ? -10.699 -9.147 -0.768 1.00 98.12 89 GLU A C 1
ATOM 682 O O . GLU A 1 89 ? -10.111 -9.922 -1.526 1.00 98.12 89 GLU A O 1
ATOM 687 N N . ILE A 1 90 ? -10.278 -7.891 -0.578 1.00 98.38 90 ILE A N 1
ATOM 688 C CA . ILE A 1 90 ? -9.096 -7.328 -1.250 1.00 98.38 90 ILE A CA 1
ATOM 689 C C . ILE A 1 90 ? -7.841 -8.125 -0.884 1.00 98.38 90 ILE A C 1
ATOM 691 O O . ILE A 1 90 ? -7.016 -8.415 -1.750 1.00 98.38 90 ILE A O 1
ATOM 695 N N . PHE A 1 91 ? -7.701 -8.497 0.387 1.00 98.38 91 PHE A N 1
ATOM 696 C CA . PHE A 1 91 ? -6.561 -9.258 0.872 1.00 98.38 91 PHE A CA 1
ATOM 697 C C . PHE A 1 91 ? -6.499 -10.676 0.301 1.00 98.38 91 PHE A C 1
ATOM 699 O O . PHE A 1 91 ? -5.433 -11.112 -0.134 1.00 98.38 91 PHE A O 1
ATOM 706 N N . LYS A 1 92 ? -7.639 -11.376 0.248 1.00 98.19 92 LYS A N 1
ATOM 707 C CA . LYS A 1 92 ? -7.749 -12.694 -0.393 1.00 98.19 92 LYS A CA 1
ATOM 708 C C . LYS A 1 92 ? -7.334 -12.618 -1.860 1.00 98.19 92 LYS A C 1
ATOM 710 O O . LYS A 1 92 ? -6.394 -13.299 -2.248 1.00 98.19 92 LYS A O 1
ATOM 715 N N . LYS A 1 93 ? -7.904 -11.675 -2.618 1.00 98.19 93 LYS A N 1
ATOM 716 C CA . LYS A 1 93 ? -7.548 -11.448 -4.030 1.00 98.19 93 LYS A CA 1
ATOM 717 C C . LYS A 1 93 ? -6.062 -11.160 -4.234 1.00 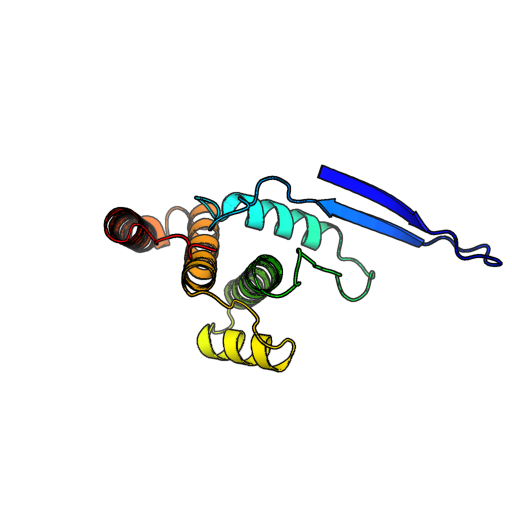98.19 93 LYS A C 1
ATOM 719 O O . LYS A 1 93 ? -5.469 -11.630 -5.201 1.00 98.19 93 LYS A O 1
ATOM 724 N N . LEU A 1 94 ? -5.447 -10.397 -3.328 1.00 98.06 94 LEU A N 1
ATOM 725 C CA . LEU A 1 94 ? -4.008 -10.143 -3.372 1.00 98.06 94 LEU A CA 1
ATOM 726 C C . LEU A 1 94 ? -3.203 -11.442 -3.193 1.00 98.06 94 LEU A C 1
ATOM 728 O O . LEU A 1 94 ? -2.228 -11.662 -3.911 1.00 98.06 94 LEU A O 1
ATOM 732 N N . ARG A 1 95 ? -3.613 -12.313 -2.264 1.00 98.12 95 ARG A N 1
ATOM 733 C CA . ARG A 1 95 ? -2.961 -13.609 -2.026 1.00 98.12 95 ARG A CA 1
ATOM 734 C C . ARG A 1 95 ? -3.211 -14.627 -3.138 1.00 98.12 95 ARG A C 1
ATOM 736 O O . ARG A 1 95 ? -2.304 -15.408 -3.414 1.00 98.12 95 ARG A O 1
ATOM 743 N N . ASP A 1 96 ? -4.358 -14.559 -3.807 1.00 98.31 96 ASP A N 1
ATOM 744 C CA . ASP A 1 96 ? -4.669 -15.387 -4.979 1.00 98.31 96 ASP A CA 1
ATOM 745 C C . ASP A 1 96 ? -3.742 -15.062 -6.163 1.00 98.31 96 ASP A C 1
ATOM 747 O O . ASP A 1 96 ? -3.361 -15.946 -6.923 1.00 98.31 96 ASP A O 1
ATOM 751 N N . GLN A 1 97 ? -3.333 -13.796 -6.308 1.00 97.81 97 GLN A N 1
ATOM 752 C CA . GLN A 1 97 ? -2.416 -13.352 -7.369 1.00 97.81 97 GLN A CA 1
ATOM 753 C C . GLN A 1 97 ? -0.934 -13.498 -6.990 1.00 97.81 97 GLN A C 1
ATOM 755 O O . GLN A 1 97 ? -0.073 -13.627 -7.861 1.00 97.81 97 GLN A O 1
ATOM 760 N N . ARG A 1 98 ? -0.613 -13.455 -5.692 1.00 97.62 98 ARG A N 1
ATOM 761 C CA . ARG A 1 98 ? 0.752 -13.585 -5.169 1.00 97.62 98 ARG A CA 1
ATOM 762 C C . ARG A 1 98 ? 0.713 -14.232 -3.786 1.00 97.62 98 ARG A C 1
ATOM 764 O O . ARG A 1 98 ? 0.413 -13.569 -2.787 1.00 97.62 98 ARG A O 1
ATOM 771 N N . ALA A 1 99 ? 1.087 -15.508 -3.731 1.00 97.25 99 ALA A N 1
ATOM 772 C CA . ALA A 1 99 ? 1.149 -16.280 -2.494 1.00 97.25 99 ALA A CA 1
ATOM 773 C C . ALA A 1 99 ? 1.949 -15.554 -1.397 1.00 97.25 99 ALA A C 1
ATOM 775 O O . ALA A 1 99 ? 2.949 -14.888 -1.673 1.00 97.25 99 ALA A O 1
ATOM 776 N N . GLN A 1 100 ? 1.504 -15.702 -0.146 1.00 96.88 100 GLN A N 1
ATOM 777 C CA . GLN A 1 100 ? 2.139 -15.118 1.046 1.00 96.88 100 GLN A CA 1
ATOM 778 C C . GLN A 1 100 ? 2.189 -13.578 1.081 1.00 96.88 100 GLN A C 1
ATOM 780 O O . GLN A 1 100 ? 2.886 -13.004 1.919 1.00 96.88 100 GLN A O 1
ATOM 785 N N . SER A 1 101 ? 1.433 -12.881 0.224 1.00 97.94 101 SER A N 1
ATOM 786 C CA . SER A 1 101 ? 1.306 -11.421 0.308 1.00 97.94 101 SER A CA 1
ATOM 787 C C . SER A 1 101 ? 0.854 -10.986 1.703 1.00 97.94 101 SER A C 1
ATOM 789 O O . SER A 1 101 ? -0.127 -11.519 2.226 1.00 97.94 101 SER A O 1
ATOM 791 N N . ILE A 1 102 ? 1.576 -10.021 2.286 1.00 97.19 102 ILE A N 1
ATOM 792 C CA . ILE A 1 102 ? 1.427 -9.540 3.672 1.00 97.19 102 ILE A CA 1
ATOM 793 C C . ILE A 1 102 ? 1.471 -10.730 4.655 1.00 97.19 102 ILE A C 1
ATOM 795 O O . ILE A 1 102 ? 0.430 -11.193 5.127 1.00 97.19 102 ILE A O 1
ATOM 799 N N . PRO A 1 103 ? 2.668 -11.288 4.919 1.00 94.94 103 PRO A N 1
ATOM 800 C CA . PRO A 1 103 ? 2.807 -12.537 5.670 1.00 94.94 103 PRO A CA 1
ATOM 801 C C . PRO A 1 103 ? 2.616 -12.370 7.184 1.00 94.94 103 PRO A C 1
ATOM 803 O O . PRO A 1 103 ? 2.249 -13.330 7.849 1.00 94.94 103 PRO A O 1
ATOM 806 N N . VAL A 1 104 ? 2.837 -11.166 7.720 1.00 92.38 104 VAL A N 1
ATOM 807 C CA . VAL A 1 104 ? 2.710 -10.861 9.153 1.00 92.38 104 VAL A CA 1
ATOM 808 C C . VAL A 1 104 ? 1.573 -9.872 9.402 1.00 92.38 104 VAL A C 1
ATOM 810 O O . VAL A 1 104 ? 1.312 -8.975 8.599 1.00 92.38 104 VAL A O 1
ATOM 813 N N . ASP A 1 105 ? 0.906 -10.026 10.533 1.00 91.75 105 ASP A N 1
ATOM 814 C CA . ASP A 1 105 ? -0.226 -9.215 10.980 1.00 91.75 105 ASP A CA 1
ATOM 815 C C . ASP A 1 105 ? 0.110 -7.729 11.148 1.00 91.75 105 ASP A C 1
ATOM 817 O O . ASP A 1 105 ? -0.660 -6.877 10.703 1.00 91.75 105 ASP A O 1
ATOM 821 N N . VAL A 1 106 ? 1.291 -7.391 11.674 1.00 90.38 106 VAL A N 1
ATOM 822 C CA . VAL A 1 106 ? 1.733 -5.994 11.825 1.00 90.38 106 VAL A CA 1
ATOM 823 C C . VAL A 1 106 ? 1.733 -5.238 10.490 1.00 90.38 106 VAL A C 1
ATOM 825 O O . VAL A 1 106 ? 1.424 -4.047 10.438 1.00 90.38 106 VAL A O 1
ATOM 828 N N . LEU A 1 107 ? 2.010 -5.929 9.379 1.00 94.19 107 LEU A N 1
ATOM 829 C CA . LEU A 1 107 ? 1.953 -5.349 8.038 1.00 94.19 107 LEU A CA 1
ATOM 830 C C . LEU A 1 107 ? 0.507 -5.110 7.577 1.00 94.19 107 LEU A C 1
ATOM 832 O O . LEU A 1 107 ? 0.243 -4.104 6.917 1.00 94.19 107 LEU A O 1
ATOM 836 N N . TYR A 1 108 ? -0.429 -5.989 7.941 1.00 95.56 108 TYR A N 1
ATOM 837 C CA . TYR A 1 108 ? -1.856 -5.806 7.670 1.00 95.56 108 TYR A CA 1
ATOM 838 C C . TYR A 1 108 ? -2.430 -4.638 8.485 1.00 95.56 108 TYR A C 1
ATOM 840 O O . TYR A 1 108 ? -3.119 -3.777 7.943 1.00 95.56 108 TYR A O 1
ATOM 848 N N . ILE A 1 109 ? -2.069 -4.532 9.767 1.00 93.12 109 ILE A N 1
ATOM 849 C CA . ILE A 1 109 ? -2.454 -3.397 10.618 1.00 93.12 109 ILE A CA 1
ATOM 850 C C . ILE A 1 109 ? -1.877 -2.090 10.052 1.00 93.12 109 ILE A C 1
ATOM 852 O O . ILE A 1 109 ? -2.575 -1.078 9.973 1.00 93.12 109 ILE A O 1
ATOM 856 N N . PHE A 1 110 ? -0.630 -2.111 9.572 1.00 93.81 110 PHE A N 1
ATOM 857 C CA . PHE A 1 110 ? -0.005 -0.944 8.951 1.00 93.81 110 PHE A CA 1
ATOM 858 C C . PHE A 1 110 ? -0.734 -0.456 7.685 1.00 93.81 110 PHE A C 1
ATOM 860 O O . PHE A 1 110 ? -0.749 0.752 7.419 1.00 93.81 110 PHE A O 1
ATOM 867 N N . VAL A 1 111 ? -1.383 -1.347 6.923 1.00 96.75 111 VAL A N 1
ATOM 868 C CA . VAL A 1 111 ? -2.269 -0.948 5.811 1.00 96.75 111 VAL A CA 1
ATOM 869 C C . VAL A 1 111 ? -3.403 -0.063 6.331 1.00 96.75 111 VAL A C 1
ATOM 871 O O . VAL A 1 111 ? -3.626 1.020 5.787 1.00 96.75 111 VAL A O 1
ATOM 874 N N . VAL A 1 112 ? -4.064 -0.469 7.419 1.00 95.19 112 VAL A N 1
ATOM 875 C CA . VAL A 1 112 ? -5.169 0.287 8.036 1.00 95.19 112 VAL A CA 1
ATOM 876 C C . VAL A 1 112 ? -4.692 1.648 8.543 1.00 95.19 112 VAL A C 1
ATOM 878 O O . VAL A 1 112 ? -5.282 2.676 8.206 1.00 95.19 112 VAL A O 1
ATOM 881 N N . VAL A 1 113 ? -3.577 1.672 9.280 1.00 94.12 113 VAL A N 1
ATOM 882 C CA . VAL A 1 113 ? -2.946 2.907 9.781 1.00 94.12 113 VAL A CA 1
ATOM 883 C C . VAL A 1 113 ? -2.645 3.869 8.633 1.00 94.12 113 VAL A C 1
ATOM 885 O O . VAL A 1 113 ? -2.947 5.059 8.714 1.00 94.12 113 VAL A O 1
ATOM 888 N N . SER A 1 114 ? -2.107 3.357 7.525 1.00 95.50 114 SER A N 1
ATOM 889 C CA . SER A 1 114 ? -1.755 4.175 6.364 1.00 95.50 114 SER A CA 1
ATOM 890 C C . SER A 1 114 ? -2.973 4.775 5.662 1.00 95.50 114 SER A C 1
ATOM 892 O O . SER A 1 114 ? -2.926 5.926 5.220 1.00 95.50 114 SER A O 1
ATOM 894 N N . VAL A 1 115 ? -4.070 4.021 5.571 1.00 95.44 115 VAL A N 1
ATOM 895 C CA . VAL A 1 115 ? -5.340 4.507 5.017 1.00 95.44 115 VAL A CA 1
ATOM 896 C C . VAL A 1 115 ? -5.945 5.583 5.922 1.00 95.44 115 VAL A C 1
ATOM 898 O O . VAL A 1 115 ? -6.375 6.626 5.429 1.00 95.44 115 VAL A O 1
ATOM 901 N N . ILE A 1 116 ? -5.916 5.386 7.242 1.00 94.06 116 ILE A N 1
ATOM 902 C CA . ILE A 1 116 ? -6.409 6.370 8.215 1.00 94.06 116 ILE A CA 1
ATOM 903 C C . ILE A 1 116 ? -5.580 7.654 8.180 1.00 94.06 116 ILE A C 1
ATOM 905 O O . ILE A 1 116 ? -6.155 8.742 8.140 1.00 94.06 116 ILE A O 1
ATOM 909 N N . ASP A 1 117 ? -4.252 7.556 8.110 1.00 93.25 117 ASP A N 1
ATOM 910 C CA . ASP A 1 117 ? -3.378 8.718 7.922 1.00 93.25 117 ASP A CA 1
ATOM 911 C C . ASP A 1 117 ? -3.739 9.503 6.652 1.00 93.25 117 ASP A C 1
ATOM 913 O O . ASP A 1 117 ? -3.725 10.737 6.658 1.00 93.25 117 ASP A O 1
ATOM 917 N N . TYR A 1 118 ? -4.113 8.814 5.568 1.00 92.31 118 TYR A N 1
ATOM 918 C CA . TYR A 1 118 ? -4.562 9.477 4.343 1.00 92.31 118 TYR A CA 1
ATOM 919 C C . TYR A 1 118 ? -5.899 10.193 4.533 1.00 92.31 118 TYR A C 1
ATOM 921 O O . TYR A 1 118 ? -6.041 11.345 4.120 1.00 92.31 118 TYR A O 1
ATOM 929 N N . ILE A 1 119 ? -6.869 9.542 5.181 1.00 91.81 119 ILE A N 1
ATOM 930 C CA . ILE A 1 119 ? -8.174 10.141 5.490 1.00 91.81 119 ILE A CA 1
ATOM 931 C C . ILE A 1 119 ? -7.984 11.392 6.353 1.00 91.81 119 ILE A C 1
ATOM 933 O O . ILE A 1 119 ? -8.552 12.432 6.033 1.00 91.81 119 ILE A O 1
ATOM 937 N N . ARG A 1 120 ? -7.133 11.337 7.384 1.00 91.06 120 ARG A N 1
ATOM 938 C CA . ARG A 1 120 ? -6.799 12.493 8.235 1.00 91.06 120 ARG A CA 1
ATOM 939 C C . ARG A 1 120 ? -6.166 13.629 7.439 1.00 91.06 120 ARG A C 1
ATOM 941 O O . ARG A 1 120 ? -6.492 14.788 7.670 1.00 91.06 120 ARG A O 1
ATOM 948 N N . ALA A 1 121 ? -5.285 13.307 6.493 1.00 88.88 121 ALA A N 1
ATOM 949 C CA . ALA A 1 121 ? -4.626 14.304 5.655 1.00 88.88 121 ALA A CA 1
ATOM 950 C C . ALA A 1 121 ? -5.568 14.948 4.622 1.00 88.88 121 ALA A C 1
ATOM 952 O O . ALA A 1 121 ? -5.395 16.119 4.295 1.00 88.88 121 ALA A O 1
ATOM 953 N N . LYS A 1 122 ? -6.542 14.203 4.081 1.00 89.00 122 LYS A N 1
ATOM 954 C CA . LYS A 1 122 ? -7.473 14.702 3.052 1.00 89.00 122 LYS A CA 1
ATOM 955 C C . LYS A 1 122 ? -8.767 15.287 3.603 1.00 89.00 122 LYS A C 1
ATOM 957 O O . LYS A 1 122 ? -9.330 16.173 2.972 1.00 89.00 122 LYS A O 1
ATOM 962 N N . LEU A 1 123 ? -9.243 14.793 4.742 1.00 89.25 123 LEU A N 1
ATOM 963 C CA . LEU A 1 123 ? -10.529 15.141 5.349 1.00 89.25 123 LEU A CA 1
ATOM 964 C C . LEU A 1 123 ? -10.354 15.444 6.853 1.00 89.25 123 LEU A C 1
ATOM 966 O O . LEU A 1 123 ? -10.961 14.771 7.692 1.00 89.25 123 LEU A O 1
ATOM 970 N N . PRO A 1 124 ? -9.537 16.452 7.216 1.00 84.50 124 PRO A N 1
ATOM 971 C CA . PRO A 1 124 ? -9.086 16.666 8.594 1.00 84.50 124 PRO A CA 1
ATOM 972 C C . PRO A 1 124 ? -10.214 16.971 9.586 1.00 84.50 124 PRO A C 1
ATOM 974 O O . PRO A 1 124 ? -10.100 16.615 10.755 1.00 84.50 124 PRO A O 1
ATOM 977 N N . ALA A 1 125 ? -11.308 17.598 9.141 1.00 89.12 125 ALA A N 1
ATOM 978 C CA . ALA A 1 125 ? -12.438 17.946 10.005 1.00 89.12 125 ALA A CA 1
ATOM 979 C C . ALA A 1 125 ? -13.502 16.836 10.091 1.00 89.12 125 ALA A C 1
ATOM 981 O O . ALA A 1 125 ? -14.056 16.594 11.158 1.00 89.12 125 ALA A O 1
ATOM 982 N N . LYS A 1 126 ? -13.768 16.124 8.986 1.00 88.25 126 LYS A N 1
ATOM 983 C CA . LYS A 1 126 ? -14.944 15.242 8.852 1.00 88.25 126 LYS A CA 1
ATOM 984 C C . LYS A 1 126 ? -14.882 13.987 9.729 1.00 88.25 126 LYS A C 1
ATOM 986 O O . LYS A 1 126 ? -15.916 13.485 10.155 1.00 88.25 126 LYS A O 1
ATOM 991 N N . TYR A 1 127 ? -13.679 13.470 9.982 1.00 90.25 127 TYR A N 1
ATOM 992 C CA . TYR A 1 127 ? -13.475 12.198 10.690 1.00 90.25 127 TYR A CA 1
ATOM 993 C C . TYR A 1 127 ? -12.466 12.299 11.841 1.00 90.25 127 TYR A C 1
ATOM 995 O O . TYR A 1 127 ? -11.906 11.285 12.264 1.00 90.25 127 TYR A O 1
ATOM 1003 N N . LYS A 1 128 ? -12.211 13.514 12.344 1.00 90.12 128 LYS A N 1
ATOM 1004 C CA . LYS A 1 128 ? -11.149 13.793 13.321 1.00 90.12 128 LYS A CA 1
ATOM 1005 C C . LYS A 1 128 ? -11.227 12.889 14.551 1.00 90.12 128 LYS A C 1
ATOM 1007 O O . LYS A 1 128 ? -10.256 12.210 14.853 1.00 90.12 128 LYS A O 1
ATOM 1012 N N . GLU A 1 129 ? -12.380 12.821 15.211 1.00 92.00 129 GLU A N 1
ATOM 1013 C CA . GLU A 1 129 ? -12.544 12.040 16.445 1.00 92.00 129 GLU A CA 1
ATOM 1014 C C . GLU A 1 129 ? -12.370 10.537 16.217 1.00 92.00 129 GLU A C 1
ATOM 1016 O O . GLU A 1 129 ? -11.578 9.895 16.902 1.00 92.00 129 GLU A O 1
ATOM 1021 N N . LYS A 1 130 ? -13.048 9.977 15.204 1.00 90.81 130 LYS A N 1
ATOM 1022 C CA . LYS A 1 130 ? -12.969 8.542 14.880 1.00 90.81 130 LYS A CA 1
ATOM 1023 C C . LYS A 1 130 ? -11.544 8.114 14.539 1.00 90.81 130 LYS A C 1
ATOM 1025 O O . LYS A 1 130 ? -11.070 7.083 15.005 1.00 90.81 130 LYS A O 1
ATOM 1030 N N . THR A 1 131 ? -10.862 8.915 13.723 1.00 92.75 131 THR A N 1
ATOM 1031 C CA . THR A 1 131 ? -9.480 8.630 13.325 1.00 92.75 131 THR A CA 1
ATOM 1032 C C . THR A 1 131 ? -8.503 8.821 14.481 1.00 92.75 131 THR A C 1
ATOM 1034 O O . THR A 1 131 ? -7.563 8.044 14.599 1.00 92.75 131 THR A O 1
ATOM 1037 N N . GLN A 1 132 ? -8.728 9.804 15.357 1.00 92.25 132 GLN A N 1
ATOM 1038 C CA . GLN A 1 132 ? -7.900 10.023 16.540 1.00 92.25 132 GLN A CA 1
ATOM 1039 C C . GLN A 1 132 ? -8.025 8.860 17.528 1.00 92.25 132 GLN A C 1
ATOM 1041 O O . GLN A 1 132 ? -7.007 8.285 17.900 1.00 92.25 132 GLN A O 1
ATOM 1046 N N . ARG A 1 133 ? -9.258 8.440 17.838 1.00 92.81 133 ARG A N 1
ATOM 1047 C CA . ARG A 1 133 ? -9.533 7.280 18.692 1.00 92.81 133 ARG A CA 1
ATOM 1048 C C . ARG A 1 133 ? -8.793 6.030 18.214 1.00 92.81 133 ARG A C 1
ATOM 1050 O O . ARG A 1 133 ? -8.082 5.413 18.997 1.00 92.81 133 ARG A O 1
ATOM 1057 N N . PHE A 1 134 ? -8.899 5.702 16.924 1.00 91.38 134 PHE A N 1
ATOM 1058 C CA . PHE A 1 134 ? -8.181 4.556 16.361 1.00 91.38 134 PHE A CA 1
ATOM 1059 C C . PHE A 1 134 ? -6.662 4.681 16.535 1.00 91.38 134 PHE A C 1
ATOM 1061 O O . PHE A 1 134 ? -5.992 3.717 16.894 1.00 91.38 134 PHE A O 1
ATOM 1068 N N . MET A 1 135 ? -6.097 5.863 16.270 1.00 90.88 135 MET A N 1
ATOM 1069 C CA . MET A 1 135 ? -4.652 6.069 16.387 1.00 90.88 135 MET A CA 1
ATOM 1070 C C . MET A 1 135 ? -4.162 5.948 17.833 1.00 90.88 135 MET A C 1
ATOM 1072 O O . MET A 1 135 ? -3.035 5.504 18.048 1.00 90.88 135 MET A O 1
ATOM 1076 N N . ASP A 1 136 ? -4.979 6.321 18.814 1.00 91.06 136 ASP A N 1
ATOM 1077 C CA . ASP A 1 136 ? -4.640 6.191 20.233 1.00 91.06 136 ASP A CA 1
ATOM 1078 C C . ASP A 1 136 ? -4.752 4.733 20.715 1.00 91.06 136 ASP A C 1
ATOM 1080 O O . ASP A 1 136 ? -3.849 4.242 21.399 1.00 91.06 136 ASP A O 1
ATOM 1084 N N . GLU A 1 137 ? -5.773 3.997 20.263 1.00 88.12 137 GLU A N 1
ATOM 1085 C CA . GLU A 1 137 ? -5.883 2.542 20.460 1.00 88.12 137 GLU A CA 1
ATOM 1086 C C . GLU A 1 137 ? -4.677 1.814 19.834 1.00 88.12 137 GLU A C 1
ATOM 1088 O O . GLU A 1 137 ? -4.029 0.995 20.486 1.00 88.12 137 GLU A O 1
ATOM 1093 N N . TYR A 1 138 ? -4.289 2.179 18.608 1.00 86.25 138 TYR A N 1
ATOM 1094 C CA . TYR A 1 138 ? -3.124 1.610 17.930 1.00 86.25 138 TYR A CA 1
ATOM 1095 C C . TYR A 1 138 ? -1.814 1.861 18.687 1.00 86.25 138 TYR A C 1
ATOM 1097 O O . TYR A 1 138 ? -1.032 0.932 18.880 1.00 86.25 138 TYR A O 1
ATOM 1105 N N . LYS A 1 139 ? -1.569 3.090 19.163 1.00 86.12 139 LYS A N 1
ATOM 1106 C CA . LYS A 1 139 ? -0.376 3.400 19.974 1.00 86.12 139 LYS A CA 1
ATOM 1107 C C . LYS A 1 139 ? -0.340 2.593 21.270 1.00 86.12 139 LYS A C 1
ATOM 1109 O O . LYS A 1 139 ? 0.725 2.124 21.669 1.00 86.12 139 LYS A O 1
ATOM 1114 N N . THR A 1 140 ? -1.497 2.421 21.907 1.00 85.81 140 THR A N 1
ATOM 1115 C CA . THR A 1 140 ? -1.634 1.605 23.118 1.00 85.81 140 THR A CA 1
ATOM 1116 C C . THR A 1 140 ? -1.248 0.158 22.825 1.00 85.81 140 THR A C 1
ATOM 1118 O O . THR A 1 140 ? -0.391 -0.395 23.510 1.00 85.81 140 THR A O 1
ATOM 1121 N N . LEU A 1 141 ? -1.776 -0.417 21.739 1.00 78.81 141 LEU A N 1
ATOM 1122 C CA . LEU A 1 141 ? -1.443 -1.773 21.297 1.00 78.81 141 LEU A CA 1
ATOM 1123 C C . LEU A 1 141 ? 0.042 -1.933 20.953 1.00 78.81 141 LEU A C 1
ATOM 1125 O O . LEU A 1 141 ? 0.646 -2.928 21.332 1.00 78.81 141 LEU A O 1
ATOM 1129 N N . GLN A 1 142 ? 0.660 -0.952 20.289 1.00 74.94 142 GLN A N 1
ATOM 1130 C CA . GLN A 1 142 ? 2.102 -0.971 20.012 1.00 74.94 142 GLN A CA 1
ATOM 1131 C C . GLN A 1 142 ? 2.970 -0.889 21.274 1.00 74.94 142 GLN A C 1
ATOM 1133 O O . GLN A 1 142 ? 4.095 -1.376 21.264 1.00 74.94 142 GLN A O 1
ATOM 1138 N N . SER A 1 143 ? 2.477 -0.244 22.332 1.00 73.19 143 SER A N 1
ATOM 1139 C CA . SER A 1 143 ? 3.203 -0.114 23.600 1.00 73.19 143 SER A CA 1
ATOM 1140 C C . SER A 1 143 ? 3.063 -1.370 24.465 1.00 73.19 143 SER A C 1
ATOM 1142 O O . SER A 1 143 ? 3.997 -1.743 25.164 1.00 73.19 143 SER A O 1
ATOM 1144 N N . GLN A 1 144 ? 1.898 -2.025 24.414 1.00 66.38 144 GLN A N 1
ATOM 1145 C CA . GLN A 1 144 ? 1.588 -3.237 25.181 1.00 66.38 144 GLN A CA 1
ATOM 1146 C C . GLN A 1 144 ? 2.138 -4.504 24.530 1.00 66.38 144 GLN A C 1
ATOM 1148 O O . GLN A 1 144 ? 2.643 -5.391 25.212 1.00 66.38 144 GLN A O 1
ATOM 1153 N N . HIS A 1 145 ? 2.035 -4.609 23.208 1.00 59.94 145 HIS A N 1
ATOM 1154 C CA . HIS A 1 145 ? 2.748 -5.614 22.445 1.00 59.94 145 HIS A CA 1
ATOM 1155 C C . HIS A 1 145 ? 4.066 -4.986 22.024 1.00 59.94 145 HIS A C 1
ATOM 1157 O O . HIS A 1 145 ? 4.151 -4.316 20.996 1.00 59.94 145 HIS A O 1
ATOM 1163 N N . GLN A 1 146 ? 5.121 -5.235 22.801 1.00 51.59 146 GLN A N 1
ATOM 1164 C CA . GLN A 1 146 ? 6.460 -5.250 22.234 1.00 51.59 146 GLN A CA 1
ATOM 1165 C C . GLN A 1 146 ? 6.420 -6.366 21.193 1.00 51.59 146 GLN A C 1
ATOM 1167 O O . GLN A 1 146 ? 6.639 -7.516 21.547 1.00 51.59 146 GLN A O 1
ATOM 1172 N N . TRP A 1 147 ? 5.994 -6.048 19.962 1.00 54.41 147 TRP A N 1
ATOM 1173 C CA . TRP A 1 147 ? 5.923 -6.978 18.840 1.00 54.41 147 TRP A CA 1
ATOM 1174 C C . TRP A 1 147 ? 7.308 -7.591 18.738 1.00 5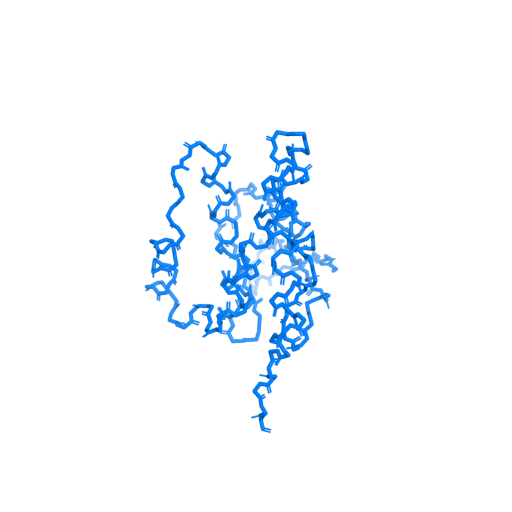4.41 147 TRP A C 1
ATOM 1176 O O . TRP A 1 147 ? 8.243 -6.956 18.240 1.00 54.41 147 TRP A O 1
ATOM 1186 N N . SER A 1 148 ? 7.455 -8.760 19.356 1.00 40.03 148 SER A N 1
ATOM 1187 C CA . SER A 1 148 ? 8.716 -9.440 19.518 1.00 40.03 148 SER A CA 1
ATOM 1188 C C . SER A 1 148 ? 9.144 -9.738 18.104 1.00 40.03 148 SER A C 1
ATOM 1190 O O . SER A 1 148 ? 8.500 -10.485 17.369 1.00 40.03 148 SER A O 1
ATOM 1192 N N . GLN A 1 149 ? 10.180 -9.019 17.685 1.00 46.50 149 GLN A N 1
ATOM 1193 C CA . GLN A 1 149 ? 10.857 -9.273 16.432 1.00 46.50 149 GLN A CA 1
ATOM 1194 C C . GLN A 1 149 ? 11.114 -10.779 16.410 1.00 46.50 149 GLN A C 1
ATOM 1196 O O . GLN A 1 149 ? 11.727 -11.251 17.372 1.00 46.50 149 GLN A O 1
ATOM 1201 N N . PRO A 1 150 ? 10.624 -11.541 15.414 1.00 34.53 150 PRO A N 1
ATOM 1202 C CA . PRO A 1 150 ? 10.978 -12.945 15.331 1.00 34.53 150 PRO A CA 1
ATOM 1203 C C . PRO A 1 150 ? 12.504 -13.017 15.369 1.00 34.53 150 PRO A C 1
ATOM 1205 O O . PRO A 1 150 ? 13.185 -12.413 14.534 1.00 34.53 150 PRO A O 1
ATOM 1208 N N . GLN A 1 151 ? 13.022 -13.644 16.426 1.00 35.59 151 GLN A N 1
ATOM 1209 C CA . GLN A 1 151 ? 14.432 -13.972 16.541 1.00 35.59 151 GLN A CA 1
ATOM 1210 C C . GLN A 1 151 ? 14.722 -14.913 15.373 1.00 35.59 151 GLN A C 1
ATOM 1212 O O . GLN A 1 151 ? 14.101 -15.971 15.266 1.00 35.59 151 GLN A O 1
ATOM 1217 N N . GLN A 1 152 ? 15.567 -14.456 14.450 1.00 36.97 152 GLN A N 1
ATOM 1218 C CA . GLN A 1 152 ? 16.312 -15.378 13.602 1.00 36.97 152 GLN A CA 1
ATOM 1219 C C . GLN A 1 152 ? 17.322 -16.109 14.473 1.00 36.97 152 GLN A C 1
ATOM 1221 O O . GLN A 1 152 ? 17.928 -15.422 15.331 1.00 36.97 152 GLN A O 1
#

Nearest PDB structures (foldseek):
  2b49-assembly1_A  TM=8.691E-01  e=2.038E-05  Homo sapiens
  4s0g-assembly1_A  TM=8.920E-01  e=1.785E-04  Homo sapiens
  4ri5-assembly2_B  TM=8.463E-01  e=9.199E-05  Homo sapiens
  4rh9-assembly1_A  TM=8.340E-01  e=1.102E-04  Homo sapiens
  4qun-assembly2_B  TM=9.114E-01  e=2.891E-04  Homo sapiens

Sequence (152 aa):
MIYTIELVPEGCSNSHVVKMIHMTNWPDRGVPQSGRHVLRLLRKVVADKLDCGPIVMHCSAGIGRTGCIIMIDVILRRLFAGKPVDMVEIFKKLRDQRAQSIPVDVLYIFVVVSVIDYIRAKLPAKYKEKTQRFMDEYKTLQSQHQWSQPQQ